Protein AF-A0A421BBK2-F1 (afdb_monomer_lite)

Radius of gyration: 27.44 Å; chains: 1; bounding box: 78×40×74 Å

pLDDT: mean 83.98, std 17.02, range [38.91, 98.69]

Foldseek 3Di:
DDPPDPVVVVVVVVVVVVVVVVVLVVVLVVCCVVPLVVQLVVVVVVVDDSVLSNVLSVVLSVVCSVCVVPDPDSNVSSNVSSVVVSVVVVVPDPDDDPDDDDPDPDDDPPVVVVVVPD

Secondary structure (DSSP, 8-state):
-----HHHHHHHHHHHHHHHHHHHHHHHHH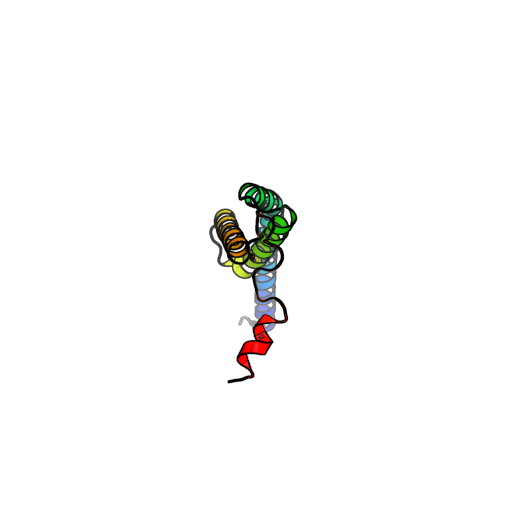HHHHHHHHHHHHHHHTT--HHHHHHHHHHHHHHHHHTGGG-S-HHHHHHHHHHHHHHHHHHTSPPPPSSPPPS--S--TTSSGGGS--

Organism: NCBI:txid585224

InterPro domains:
  IPR007627 RNA polymerase sigma-70 region 2 [PF04542] (49-90)
  IPR013325 RNA polymerase sigma factor, region 2 [SSF88946] (14-101)

Structure (mmCIF, N/CA/C/O backbone):
data_AF-A0A421BBK2-F1
#
_entry.id   AF-A0A421BBK2-F1
#
loop_
_atom_site.group_PDB
_atom_site.id
_atom_site.type_symbol
_atom_site.label_atom_id
_atom_site.label_alt_id
_atom_site.label_comp_id
_atom_site.label_asym_id
_atom_site.label_entity_id
_atom_site.label_seq_id
_atom_site.pdbx_PDB_ins_code
_atom_site.Cartn_x
_atom_site.Cartn_y
_atom_site.Cartn_z
_atom_site.occupancy
_atom_site.B_iso_or_equiv
_atom_site.auth_seq_id
_atom_site.auth_comp_id
_atom_site.auth_asym_id
_atom_site.auth_atom_id
_atom_site.pdbx_PDB_model_num
ATOM 1 N N . MET A 1 1 ? 25.654 -26.174 -43.857 1.00 38.91 1 MET A N 1
ATOM 2 C CA . MET A 1 1 ? 24.589 -26.999 -43.249 1.00 38.91 1 MET A CA 1
ATOM 3 C C . MET A 1 1 ? 24.681 -26.820 -41.734 1.00 38.91 1 MET A C 1
ATOM 5 O O . MET A 1 1 ? 25.487 -27.475 -41.091 1.00 38.91 1 MET A O 1
ATOM 9 N N . LEU A 1 2 ? 23.990 -25.811 -41.192 1.00 45.97 2 LEU A N 1
ATOM 10 C CA . LEU A 1 2 ? 24.036 -25.447 -39.770 1.00 45.97 2 LEU A CA 1
ATOM 11 C C . LEU A 1 2 ? 23.043 -26.342 -39.020 1.00 45.97 2 LEU A C 1
ATOM 13 O O . LEU A 1 2 ? 21.834 -26.200 -39.185 1.00 45.97 2 LEU A O 1
ATOM 17 N N . VAL A 1 3 ? 23.555 -27.299 -38.247 1.00 47.66 3 VAL A N 1
ATOM 18 C CA . VAL A 1 3 ? 22.741 -28.143 -37.366 1.00 47.66 3 VAL A CA 1
ATOM 19 C C . VAL A 1 3 ? 22.295 -27.279 -36.186 1.00 47.66 3 VAL A C 1
ATOM 21 O O . VAL A 1 3 ? 23.030 -27.094 -35.219 1.00 47.66 3 VAL A O 1
ATOM 24 N N . LEU A 1 4 ? 21.095 -26.706 -36.290 1.00 51.00 4 LEU A N 1
ATOM 25 C CA . LEU A 1 4 ? 20.360 -26.138 -35.162 1.00 51.00 4 LEU A CA 1
ATOM 26 C C . LEU A 1 4 ? 20.049 -27.279 -34.188 1.00 51.00 4 LEU A C 1
ATOM 28 O O . LEU A 1 4 ? 19.113 -28.052 -34.380 1.00 51.00 4 LEU A O 1
ATOM 32 N N . THR A 1 5 ? 20.867 -27.417 -33.149 1.00 52.31 5 THR A N 1
ATOM 33 C CA . THR A 1 5 ? 20.584 -28.319 -32.037 1.00 52.31 5 THR A CA 1
ATOM 34 C C . THR A 1 5 ? 19.353 -27.802 -31.297 1.00 52.31 5 THR A C 1
ATOM 36 O O . THR A 1 5 ? 19.350 -26.697 -30.753 1.00 52.31 5 THR A O 1
ATOM 39 N N . ALA A 1 6 ? 18.294 -28.613 -31.239 1.00 53.31 6 ALA A N 1
ATOM 40 C CA . ALA A 1 6 ? 17.063 -28.302 -30.507 1.00 53.31 6 ALA A CA 1
ATOM 41 C C . ALA A 1 6 ? 17.310 -27.923 -29.022 1.00 53.31 6 ALA A C 1
ATOM 43 O O . ALA A 1 6 ? 16.494 -27.234 -28.415 1.00 53.31 6 ALA A O 1
ATOM 44 N N . GLY A 1 7 ? 18.468 -28.292 -28.453 1.00 56.09 7 GLY A N 1
ATOM 45 C CA . GLY A 1 7 ? 18.902 -27.896 -27.107 1.00 56.09 7 GLY A CA 1
ATOM 46 C C . GLY A 1 7 ? 19.315 -26.424 -26.946 1.00 56.09 7 GLY A C 1
ATOM 47 O O . GLY A 1 7 ? 19.150 -25.873 -25.863 1.00 56.09 7 GLY A O 1
ATOM 48 N N . GLY A 1 8 ? 19.792 -25.744 -27.996 1.00 59.16 8 GLY A N 1
ATOM 49 C CA . GLY A 1 8 ? 20.243 -24.346 -27.893 1.00 59.16 8 GLY A CA 1
ATOM 50 C C . GLY A 1 8 ? 19.099 -23.340 -27.710 1.00 59.16 8 GLY A C 1
ATOM 51 O O . GLY A 1 8 ? 19.237 -22.343 -26.996 1.00 59.16 8 GLY A O 1
ATOM 52 N N . LEU A 1 9 ? 17.941 -23.620 -28.314 1.00 59.28 9 LEU A N 1
ATOM 53 C CA . LEU A 1 9 ? 16.765 -22.749 -28.250 1.00 59.28 9 LEU A CA 1
ATOM 54 C C . LEU A 1 9 ? 16.073 -22.817 -26.882 1.00 59.28 9 LEU A C 1
ATOM 56 O O . LEU A 1 9 ? 15.685 -21.779 -26.351 1.00 59.28 9 LEU A O 1
ATOM 60 N N . VAL A 1 10 ? 15.999 -24.002 -26.264 1.00 61.25 10 VAL A N 1
ATOM 61 C CA . VAL A 1 10 ? 15.416 -24.183 -24.920 1.00 61.25 10 VAL A CA 1
ATOM 62 C C . VAL A 1 10 ? 16.262 -23.479 -23.853 1.00 61.25 10 VAL A C 1
ATOM 64 O O . VAL A 1 10 ? 15.720 -22.771 -23.006 1.00 61.25 10 VAL A O 1
ATOM 67 N N . THR A 1 11 ? 17.594 -23.586 -23.914 1.00 69.38 11 THR A N 1
ATOM 68 C CA . THR A 1 11 ? 18.490 -22.892 -22.971 1.00 69.38 11 THR A CA 1
ATOM 69 C C . THR A 1 11 ? 18.460 -21.372 -23.149 1.00 69.38 11 THR A C 1
ATOM 71 O O . THR A 1 11 ? 18.511 -20.640 -22.159 1.00 69.38 11 THR A O 1
ATOM 74 N N . THR A 1 12 ? 18.339 -20.886 -24.387 1.00 71.56 12 THR A N 1
ATOM 75 C CA . THR A 1 12 ? 18.243 -19.446 -24.674 1.00 71.56 12 THR A CA 1
ATOM 76 C C . THR A 1 12 ? 16.906 -18.879 -24.207 1.00 71.56 12 THR A C 1
ATOM 78 O O . THR A 1 12 ? 16.888 -17.860 -23.520 1.00 71.56 12 THR A O 1
ATOM 81 N N . ALA A 1 13 ? 15.798 -19.574 -24.485 1.00 73.62 13 ALA A N 1
ATOM 82 C CA . ALA A 1 13 ? 14.479 -19.193 -23.996 1.00 73.62 13 ALA A CA 1
ATOM 83 C C . ALA A 1 13 ? 14.463 -19.141 -22.462 1.00 73.62 13 ALA A C 1
ATOM 85 O O . ALA A 1 13 ? 14.158 -18.094 -21.896 1.00 73.62 13 ALA A O 1
ATOM 86 N N . LEU A 1 14 ? 14.883 -20.212 -21.777 1.00 75.38 14 LEU A N 1
ATOM 87 C CA . LEU A 1 14 ? 14.940 -20.241 -20.312 1.00 75.38 14 LEU A CA 1
ATOM 88 C C . LEU A 1 14 ? 15.778 -19.087 -19.749 1.00 75.38 14 LEU A C 1
ATOM 90 O O . LEU A 1 14 ? 15.335 -18.405 -18.829 1.00 75.38 14 LEU A O 1
ATOM 94 N N . ARG A 1 15 ? 16.959 -18.815 -20.316 1.00 78.38 15 ARG A N 1
ATOM 95 C CA . ARG A 1 15 ? 17.824 -17.718 -19.859 1.00 78.38 15 ARG A CA 1
ATOM 96 C C . ARG A 1 15 ? 17.146 -16.351 -20.001 1.00 78.38 15 ARG A C 1
ATOM 98 O O . ARG A 1 15 ? 17.225 -15.556 -19.069 1.00 78.38 15 ARG A O 1
ATOM 105 N N . LEU A 1 16 ? 16.447 -16.097 -21.109 1.00 79.75 16 LEU A N 1
ATOM 106 C CA . LEU A 1 16 ? 15.700 -14.852 -21.326 1.00 79.75 16 LEU A CA 1
ATOM 107 C C . LEU A 1 16 ? 14.534 -14.700 -20.338 1.00 79.75 16 LEU A C 1
ATOM 109 O O . LEU A 1 16 ? 14.363 -13.626 -19.762 1.00 79.75 16 LEU A O 1
ATOM 113 N N . TRP A 1 17 ? 13.792 -15.778 -20.072 1.00 78.50 17 TRP A N 1
ATOM 114 C CA . TRP A 1 17 ? 12.723 -15.796 -19.065 1.00 78.50 17 TRP A CA 1
ATOM 115 C C . TRP A 1 17 ? 13.250 -15.515 -17.650 1.00 78.50 17 TRP A C 1
ATOM 117 O O . TRP A 1 17 ? 12.670 -14.711 -16.918 1.00 78.50 17 TRP A O 1
ATOM 127 N N . TRP A 1 18 ? 14.380 -16.121 -17.272 1.00 79.81 18 TRP A N 1
ATOM 128 C CA . TRP A 1 18 ? 15.036 -15.860 -15.987 1.00 79.81 18 TRP A CA 1
ATOM 129 C C . TRP A 1 18 ? 15.537 -14.422 -15.872 1.00 79.81 18 TRP A C 1
ATOM 131 O O . TRP A 1 18 ? 15.392 -13.810 -14.814 1.00 79.81 18 TRP A O 1
ATOM 141 N N . GLN A 1 19 ? 16.115 -13.878 -16.944 1.00 82.56 19 GLN A N 1
ATOM 142 C CA . GLN A 1 19 ? 16.603 -12.503 -16.974 1.00 82.56 19 GLN A CA 1
ATOM 143 C C . GLN A 1 19 ? 15.446 -11.518 -16.774 1.00 82.56 19 GLN A C 1
ATOM 145 O O . GLN A 1 19 ? 15.513 -10.680 -15.879 1.00 82.56 19 GLN A O 1
ATOM 150 N N . ALA A 1 20 ? 14.366 -11.676 -17.548 1.00 81.44 20 ALA A N 1
ATOM 151 C CA . ALA A 1 20 ? 13.185 -10.823 -17.466 1.00 81.44 20 ALA A CA 1
ATOM 152 C C . ALA A 1 20 ? 12.582 -10.841 -16.056 1.00 81.44 20 ALA A C 1
ATOM 154 O O . ALA A 1 20 ? 12.377 -9.782 -15.468 1.00 81.44 20 ALA A O 1
ATOM 155 N N . ARG A 1 21 ? 12.404 -12.032 -15.468 1.00 86.06 21 ARG A N 1
ATOM 156 C CA . ARG A 1 21 ? 11.892 -12.169 -14.099 1.00 86.06 21 ARG A CA 1
ATOM 157 C C . ARG A 1 21 ? 12.797 -11.498 -13.065 1.00 86.06 21 ARG A C 1
ATOM 159 O O . ARG A 1 21 ? 12.302 -10.766 -12.218 1.00 86.06 21 ARG A O 1
ATOM 166 N N . ARG A 1 22 ? 14.118 -11.686 -13.154 1.00 88.12 22 ARG A N 1
ATOM 167 C CA . ARG A 1 22 ? 15.074 -11.040 -12.235 1.00 88.12 22 ARG A CA 1
ATOM 168 C C . ARG A 1 22 ? 15.029 -9.519 -12.333 1.00 88.12 22 ARG A C 1
ATOM 170 O O . ARG A 1 22 ? 15.113 -8.847 -11.311 1.00 88.12 22 ARG A O 1
ATOM 177 N N . THR A 1 23 ? 14.883 -8.975 -13.539 1.00 88.56 23 THR A N 1
ATOM 178 C CA . THR A 1 23 ? 14.740 -7.528 -13.740 1.00 88.56 23 THR A CA 1
ATOM 179 C C . THR A 1 23 ? 13.419 -7.015 -13.161 1.00 88.56 23 THR A C 1
ATOM 181 O O . THR A 1 23 ? 13.410 -5.997 -12.469 1.00 88.56 23 THR A O 1
ATOM 184 N N . THR A 1 24 ? 12.311 -7.731 -13.372 1.00 89.44 24 THR A N 1
ATOM 185 C CA . THR A 1 24 ? 11.012 -7.440 -12.740 1.00 89.44 24 THR A CA 1
ATOM 186 C C . THR A 1 24 ? 11.132 -7.433 -11.212 1.00 89.44 24 THR A C 1
ATOM 188 O O . THR A 1 24 ? 10.731 -6.462 -10.576 1.00 89.44 24 THR A O 1
ATOM 191 N N . ASP A 1 25 ? 11.759 -8.452 -10.623 1.00 94.19 25 ASP A N 1
ATOM 192 C CA . ASP A 1 25 ? 11.928 -8.564 -9.170 1.00 94.19 25 ASP A CA 1
ATOM 193 C C . ASP A 1 25 ? 12.820 -7.450 -8.602 1.00 94.19 25 ASP A C 1
ATOM 195 O O . ASP A 1 25 ? 12.512 -6.876 -7.555 1.00 94.19 25 ASP A O 1
ATOM 199 N N . ALA A 1 26 ? 13.904 -7.096 -9.299 1.00 95.19 26 ALA A N 1
ATOM 200 C CA . ALA A 1 26 ? 14.803 -6.025 -8.881 1.00 95.19 26 ALA A CA 1
ATOM 201 C C . ALA A 1 26 ? 14.119 -4.649 -8.924 1.00 95.19 26 ALA A C 1
ATOM 203 O O . ALA A 1 26 ? 14.166 -3.912 -7.939 1.00 95.19 26 ALA A O 1
ATOM 204 N N . THR A 1 27 ? 13.434 -4.332 -10.028 1.00 96.12 27 THR A N 1
ATOM 205 C CA . THR A 1 27 ? 12.724 -3.048 -10.193 1.00 96.12 27 THR A CA 1
ATOM 206 C C . THR A 1 27 ? 11.587 -2.889 -9.186 1.00 96.12 27 THR A C 1
ATOM 208 O O . THR A 1 27 ? 11.428 -1.819 -8.596 1.00 96.12 27 THR A O 1
ATOM 211 N N . PHE A 1 28 ? 10.832 -3.958 -8.915 1.00 97.19 28 PHE A N 1
ATOM 212 C CA . PHE A 1 28 ? 9.825 -3.943 -7.858 1.00 97.19 28 PHE A CA 1
ATOM 213 C C . PHE A 1 28 ? 10.458 -3.778 -6.470 1.00 97.19 28 PHE A C 1
ATOM 215 O O . PHE A 1 28 ? 9.966 -2.997 -5.659 1.00 97.19 28 PHE A O 1
ATOM 222 N N . THR A 1 29 ? 11.559 -4.484 -6.187 1.00 98.12 29 THR A N 1
ATOM 223 C CA . THR A 1 29 ? 12.250 -4.412 -4.888 1.00 98.12 29 THR A CA 1
ATOM 224 C C . THR A 1 29 ? 12.723 -2.993 -4.578 1.00 98.12 29 THR A C 1
ATOM 226 O O . THR A 1 29 ? 12.567 -2.523 -3.448 1.00 98.12 29 THR A O 1
ATOM 229 N N . GLU A 1 30 ? 13.280 -2.296 -5.568 1.00 97.94 30 GLU A N 1
ATOM 230 C CA . GLU A 1 30 ? 13.690 -0.896 -5.441 1.00 97.94 30 GLU A CA 1
ATOM 231 C C . GLU A 1 30 ? 12.487 0.004 -5.129 1.00 97.94 30 GLU A C 1
ATOM 233 O O . GLU A 1 30 ? 12.490 0.733 -4.131 1.00 97.94 30 GLU A O 1
ATOM 238 N N . PHE A 1 31 ? 11.415 -0.126 -5.915 1.00 98.19 31 PHE A N 1
ATOM 239 C CA . PHE A 1 31 ? 10.175 0.615 -5.700 1.00 98.19 31 PHE A CA 1
ATOM 240 C C . PHE A 1 31 ? 9.579 0.365 -4.308 1.00 98.19 31 PHE A C 1
ATOM 242 O O . PHE A 1 31 ? 9.199 1.319 -3.626 1.00 98.19 31 PHE A O 1
ATOM 249 N N . TYR A 1 32 ? 9.518 -0.895 -3.870 1.00 98.25 32 TYR A N 1
ATOM 250 C CA . TYR A 1 32 ? 8.978 -1.294 -2.573 1.00 98.25 32 TYR A CA 1
ATOM 251 C C . TYR A 1 32 ? 9.731 -0.611 -1.431 1.00 98.25 32 TYR A C 1
ATOM 253 O O . TYR A 1 32 ? 9.116 0.037 -0.581 1.00 98.25 32 TYR A O 1
ATOM 261 N N . ARG A 1 33 ? 11.069 -0.694 -1.438 1.00 98.06 33 ARG A N 1
ATOM 262 C CA . ARG A 1 33 ? 11.917 -0.095 -0.395 1.00 98.06 33 ARG A CA 1
ATOM 263 C C . ARG A 1 33 ? 11.758 1.420 -0.334 1.00 98.06 33 ARG A C 1
ATOM 265 O O . ARG A 1 33 ? 11.704 1.971 0.764 1.00 98.06 33 ARG A O 1
ATOM 272 N N . ALA A 1 34 ? 11.648 2.072 -1.490 1.00 98.31 34 ALA A N 1
ATOM 273 C CA . ALA A 1 34 ? 11.445 3.513 -1.573 1.00 98.31 34 ALA A CA 1
ATOM 274 C C . ALA A 1 34 ? 10.028 3.942 -1.154 1.00 98.31 34 ALA A C 1
ATOM 276 O O . ALA A 1 34 ? 9.853 5.020 -0.590 1.00 98.31 34 ALA A O 1
ATOM 277 N N . SER A 1 35 ? 9.011 3.115 -1.416 1.00 98.06 35 SER A N 1
ATOM 278 C CA . SER A 1 35 ? 7.609 3.549 -1.374 1.00 98.06 35 SER A CA 1
ATOM 279 C C . SER A 1 35 ? 6.818 3.063 -0.166 1.00 98.06 35 SER A C 1
ATOM 281 O O . SER A 1 35 ? 5.830 3.711 0.172 1.00 98.06 35 SER A O 1
ATOM 283 N N . ILE A 1 36 ? 7.213 1.975 0.506 1.00 98.19 36 ILE A N 1
ATOM 284 C CA . ILE A 1 36 ? 6.396 1.392 1.583 1.00 98.19 36 ILE A CA 1
ATOM 285 C C . ILE A 1 36 ? 6.203 2.361 2.758 1.00 98.19 36 ILE A C 1
ATOM 287 O O . ILE A 1 36 ? 5.070 2.633 3.145 1.00 98.19 36 ILE A O 1
ATOM 291 N N . LYS A 1 37 ? 7.279 2.968 3.278 1.00 98.31 37 LYS A N 1
ATOM 292 C CA . LYS A 1 37 ? 7.182 3.908 4.409 1.00 98.31 37 LYS A CA 1
ATOM 293 C C . LYS A 1 37 ? 6.414 5.188 4.042 1.00 98.31 37 LYS A C 1
ATOM 295 O O . LYS A 1 37 ? 5.519 5.558 4.801 1.00 98.31 37 LYS A O 1
ATOM 300 N N . PRO A 1 38 ? 6.680 5.848 2.892 1.00 98.56 38 PRO A N 1
ATOM 301 C CA . PRO A 1 38 ? 5.864 6.980 2.455 1.00 98.56 38 PRO A CA 1
ATOM 302 C C . PRO A 1 38 ? 4.392 6.630 2.228 1.00 98.56 38 PRO A C 1
ATOM 304 O O . PRO A 1 38 ? 3.531 7.465 2.487 1.00 98.56 38 PRO A O 1
ATOM 307 N N . LEU A 1 39 ? 4.091 5.417 1.749 1.00 98.62 39 LEU A N 1
ATOM 308 C CA . LEU A 1 39 ? 2.713 4.972 1.563 1.00 98.62 39 LEU A CA 1
ATOM 309 C C . LEU A 1 39 ? 2.006 4.826 2.912 1.00 98.62 39 LEU A C 1
ATOM 311 O O . LEU A 1 39 ? 0.932 5.389 3.071 1.00 98.62 39 LEU A O 1
ATOM 315 N N . VAL A 1 40 ? 2.627 4.173 3.898 1.00 98.69 40 VAL A N 1
ATOM 316 C CA . VAL A 1 40 ? 2.077 4.075 5.263 1.00 98.69 40 VAL A CA 1
ATOM 317 C C . VAL A 1 40 ? 1.820 5.465 5.851 1.00 98.69 40 VAL A C 1
ATOM 319 O O . VAL A 1 40 ? 0.716 5.738 6.313 1.00 98.69 40 VAL A O 1
ATOM 322 N N . ALA A 1 41 ? 2.792 6.379 5.764 1.00 98.62 41 ALA A N 1
ATOM 323 C CA . ALA A 1 41 ? 2.624 7.752 6.247 1.00 98.62 41 ALA A CA 1
ATOM 324 C C . ALA A 1 41 ? 1.464 8.481 5.544 1.00 98.62 41 ALA A C 1
ATOM 326 O O . ALA A 1 41 ? 0.669 9.157 6.191 1.00 98.62 41 ALA A O 1
ATOM 327 N N . PHE A 1 42 ? 1.327 8.305 4.228 1.00 98.38 42 PHE A N 1
ATOM 328 C CA . PHE A 1 42 ? 0.215 8.857 3.457 1.00 98.38 42 PHE A CA 1
ATOM 329 C C . PHE A 1 42 ? -1.150 8.322 3.924 1.00 98.38 42 PHE A C 1
ATOM 331 O O . PHE A 1 42 ? -2.098 9.097 4.008 1.00 98.38 42 PHE A O 1
ATOM 338 N N . LEU A 1 43 ? -1.259 7.039 4.275 1.00 98.19 43 LEU A N 1
ATOM 339 C CA . LEU A 1 43 ? -2.508 6.454 4.782 1.00 98.19 43 LEU A CA 1
ATOM 340 C C . LEU A 1 43 ? -2.829 6.919 6.210 1.00 98.19 43 LEU A C 1
ATOM 342 O O . LEU A 1 43 ? -3.993 7.158 6.529 1.00 98.19 43 LEU A O 1
ATOM 346 N N . ILE A 1 44 ? -1.808 7.139 7.043 1.00 98.31 44 ILE A N 1
ATOM 347 C CA . ILE A 1 44 ? -1.983 7.761 8.365 1.00 98.31 44 ILE A CA 1
ATOM 348 C C . ILE A 1 44 ? -2.538 9.182 8.217 1.00 98.31 44 ILE A C 1
ATOM 350 O O . ILE A 1 44 ? -3.468 9.551 8.927 1.00 98.31 44 ILE A O 1
ATOM 354 N N . LEU A 1 45 ? -2.049 9.962 7.245 1.00 97.81 45 LEU A N 1
ATOM 355 C CA . LEU A 1 45 ? -2.601 11.292 6.945 1.00 97.81 45 LEU A CA 1
ATOM 356 C C . LEU A 1 45 ? -4.062 11.241 6.473 1.00 97.81 45 LEU A C 1
ATOM 358 O O . LEU A 1 45 ? -4.797 12.207 6.655 1.00 97.81 45 LEU A O 1
ATOM 362 N N . GLN A 1 46 ? -4.509 10.121 5.901 1.00 95.81 46 GLN A N 1
ATOM 363 C CA . GLN A 1 46 ? -5.920 9.896 5.573 1.00 95.81 46 GLN A CA 1
ATOM 364 C C . GLN A 1 46 ? -6.762 9.506 6.798 1.00 95.81 46 GLN A C 1
ATOM 366 O O . GLN A 1 46 ? -7.987 9.428 6.688 1.00 95.81 46 GLN A O 1
ATOM 371 N N . GLY A 1 47 ? -6.130 9.298 7.958 1.00 94.06 47 GLY A N 1
ATOM 372 C CA . GLY A 1 47 ? -6.730 8.974 9.252 1.00 94.06 47 GLY A CA 1
ATOM 373 C C . GLY A 1 47 ? -6.843 7.474 9.537 1.00 94.06 47 GLY A C 1
ATOM 374 O O . GLY A 1 47 ? -7.724 7.083 10.299 1.00 94.06 47 GLY A O 1
ATOM 375 N N . ALA A 1 48 ? -6.051 6.629 8.875 1.00 96.06 48 ALA A N 1
ATOM 376 C CA . ALA A 1 48 ? -5.877 5.245 9.307 1.00 96.06 48 ALA A CA 1
ATOM 377 C C . ALA A 1 48 ? -4.950 5.200 10.533 1.00 96.06 48 ALA A C 1
ATOM 379 O O . ALA A 1 48 ? -4.021 6.005 10.650 1.00 96.06 48 ALA A O 1
ATOM 380 N N . 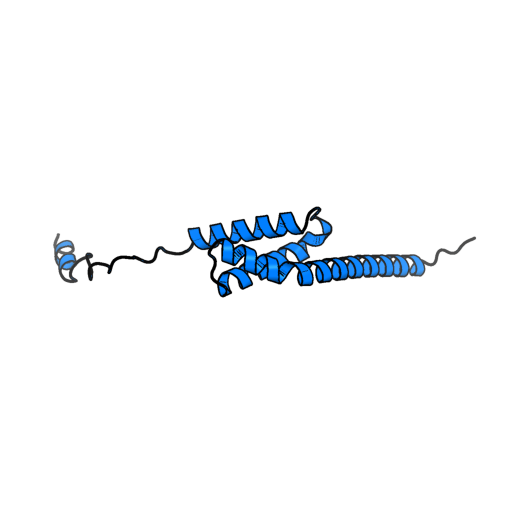THR A 1 49 ? -5.166 4.246 11.434 1.00 96.19 49 THR A N 1
ATOM 381 C CA . THR A 1 49 ? -4.182 3.939 12.480 1.00 96.19 49 THR A CA 1
ATOM 382 C C . THR A 1 49 ? -2.898 3.385 11.855 1.00 96.19 49 THR A C 1
ATOM 384 O O . THR A 1 49 ? -2.890 2.941 10.708 1.00 96.19 49 THR A O 1
ATOM 387 N N . LEU A 1 50 ? -1.789 3.379 12.603 1.00 97.50 50 LEU A N 1
ATOM 388 C CA . LEU A 1 50 ? -0.527 2.813 12.109 1.00 97.50 50 LEU A CA 1
ATOM 389 C C . LEU A 1 50 ? -0.674 1.340 11.690 1.00 97.50 50 LEU A C 1
ATOM 391 O O . LEU A 1 50 ? -0.112 0.953 10.669 1.00 97.50 50 LEU A O 1
ATOM 395 N N . ALA A 1 51 ? -1.420 0.545 12.462 1.00 96.88 51 ALA A N 1
ATOM 396 C CA . ALA A 1 51 ? -1.647 -0.868 12.168 1.00 96.88 51 ALA A CA 1
ATOM 397 C C . ALA A 1 51 ? -2.437 -1.042 10.861 1.00 96.88 51 ALA A C 1
ATOM 399 O O . ALA A 1 51 ? -1.942 -1.671 9.930 1.00 96.88 51 ALA A O 1
ATOM 400 N N . GLU A 1 52 ? -3.591 -0.377 10.736 1.00 96.25 52 GLU A N 1
ATOM 401 C CA . GLU A 1 52 ? -4.406 -0.413 9.511 1.00 96.25 52 GLU A CA 1
ATOM 402 C C . GLU A 1 52 ? -3.623 0.098 8.292 1.00 96.25 52 GLU A C 1
ATOM 404 O O . GLU A 1 52 ? -3.688 -0.477 7.208 1.00 96.25 52 GLU A O 1
ATOM 409 N N . ALA A 1 53 ? -2.856 1.180 8.458 1.00 98.12 53 ALA A N 1
ATOM 410 C CA . ALA A 1 53 ? -2.039 1.747 7.394 1.00 98.12 53 ALA A CA 1
ATOM 411 C C . ALA A 1 53 ? -0.937 0.782 6.934 1.00 98.12 53 ALA A C 1
ATOM 413 O O . ALA A 1 53 ? -0.684 0.683 5.733 1.00 98.12 53 ALA A O 1
ATOM 414 N N . ALA A 1 54 ? -0.277 0.088 7.865 1.00 98.31 54 ALA A N 1
ATOM 415 C CA . ALA A 1 54 ? 0.750 -0.898 7.550 1.00 98.31 54 ALA A CA 1
ATOM 416 C C . ALA A 1 54 ? 0.166 -2.085 6.774 1.00 98.31 54 ALA A C 1
ATOM 418 O O . ALA A 1 54 ? 0.702 -2.431 5.720 1.00 98.31 54 ALA A O 1
ATOM 419 N N . ASP A 1 55 ? -0.961 -2.629 7.234 1.00 98.19 55 ASP A N 1
ATOM 420 C CA . ASP A 1 55 ? -1.626 -3.766 6.593 1.00 98.19 55 ASP A CA 1
ATOM 421 C C . ASP A 1 55 ? -2.124 -3.400 5.188 1.00 98.19 55 ASP A C 1
ATOM 423 O O . ASP A 1 55 ? -1.774 -4.053 4.203 1.00 98.19 55 ASP A O 1
ATOM 427 N N . ILE A 1 56 ? -2.836 -2.274 5.048 1.00 98.38 56 ILE A N 1
ATOM 428 C CA . ILE A 1 56 ? -3.331 -1.799 3.747 1.00 98.38 56 ILE A CA 1
ATOM 429 C C . ILE A 1 56 ? -2.175 -1.517 2.776 1.00 98.38 56 ILE A C 1
ATOM 431 O O . ILE A 1 56 ? -2.276 -1.809 1.576 1.00 98.38 56 ILE A O 1
ATOM 435 N N . ALA A 1 57 ? -1.079 -0.924 3.258 1.00 98.50 57 ALA A N 1
ATOM 436 C CA . ALA A 1 57 ? 0.092 -0.674 2.428 1.00 98.50 57 ALA A CA 1
ATOM 437 C C . ALA A 1 57 ? 0.735 -1.987 1.966 1.00 98.50 57 ALA A C 1
ATOM 439 O O . ALA A 1 57 ? 1.086 -2.103 0.789 1.00 98.50 57 ALA A O 1
ATOM 440 N N . GLN A 1 58 ? 0.849 -2.976 2.854 1.00 98.25 58 GLN A N 1
ATOM 441 C CA . GLN A 1 58 ? 1.412 -4.282 2.536 1.00 98.25 58 GLN A CA 1
ATOM 442 C C . GLN A 1 58 ? 0.566 -5.019 1.490 1.00 98.25 58 GLN A C 1
ATOM 444 O O . GLN A 1 58 ? 1.103 -5.433 0.461 1.00 98.25 58 GLN A O 1
ATOM 449 N N . ASP A 1 59 ? -0.752 -5.088 1.681 1.00 98.44 59 ASP A N 1
ATOM 450 C CA . ASP A 1 59 ? -1.687 -5.691 0.722 1.00 98.44 59 ASP A CA 1
ATOM 451 C C . ASP A 1 59 ? -1.627 -5.001 -0.644 1.00 98.44 59 ASP A C 1
ATOM 453 O O . ASP A 1 59 ? -1.616 -5.645 -1.700 1.00 98.44 59 ASP A O 1
ATOM 457 N N . THR A 1 60 ? -1.517 -3.670 -0.642 1.00 98.56 60 THR A N 1
ATOM 458 C CA . THR A 1 60 ? -1.348 -2.890 -1.871 1.00 98.56 60 THR A CA 1
ATOM 459 C C . THR A 1 60 ? -0.047 -3.252 -2.587 1.00 98.56 60 THR A C 1
ATOM 461 O O . THR A 1 60 ? -0.045 -3.379 -3.813 1.00 98.56 60 THR A O 1
ATOM 464 N N . MET A 1 61 ? 1.057 -3.439 -1.858 1.00 98.38 61 MET A N 1
ATOM 465 C CA . MET A 1 61 ? 2.342 -3.829 -2.446 1.00 98.38 61 MET A CA 1
ATOM 466 C C . MET A 1 61 ? 2.330 -5.263 -2.982 1.00 98.38 61 MET A C 1
ATOM 468 O O . MET A 1 61 ? 2.883 -5.503 -4.055 1.00 98.38 61 MET A O 1
ATOM 472 N N . ILE A 1 62 ? 1.662 -6.196 -2.298 1.00 98.25 62 ILE A N 1
ATOM 473 C CA . ILE A 1 62 ? 1.445 -7.566 -2.788 1.00 98.25 62 ILE A CA 1
ATOM 474 C C . ILE A 1 62 ? 0.666 -7.522 -4.108 1.00 98.25 62 ILE A C 1
ATOM 476 O O . ILE A 1 62 ? 1.074 -8.119 -5.106 1.00 98.25 62 ILE A O 1
ATOM 480 N N . SER A 1 63 ? -0.417 -6.742 -4.154 1.00 98.00 63 SER A N 1
ATOM 481 C CA . SER A 1 63 ? -1.211 -6.560 -5.370 1.00 98.00 63 SER A CA 1
ATOM 482 C C . SER A 1 63 ? -0.400 -5.917 -6.501 1.00 98.00 63 SER A C 1
ATOM 484 O O . SER A 1 63 ? -0.470 -6.373 -7.646 1.00 98.00 63 SER A O 1
AT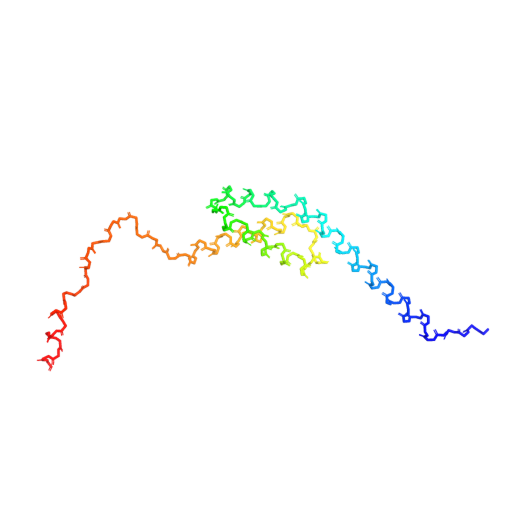OM 486 N N . ALA A 1 64 ? 0.421 -4.908 -6.189 1.00 98.06 64 ALA A N 1
ATOM 487 C CA . ALA A 1 64 ? 1.328 -4.290 -7.151 1.00 98.06 64 ALA A CA 1
ATOM 488 C C . ALA A 1 64 ? 2.347 -5.291 -7.706 1.00 98.06 64 ALA A C 1
ATOM 490 O O . ALA A 1 64 ? 2.584 -5.278 -8.910 1.00 98.06 64 ALA A O 1
ATOM 491 N N . TYR A 1 65 ? 2.914 -6.173 -6.877 1.00 97.06 65 TYR A N 1
ATOM 492 C CA . TYR A 1 65 ? 3.860 -7.192 -7.336 1.00 97.06 65 TYR A CA 1
ATOM 493 C C . TYR A 1 65 ? 3.214 -8.152 -8.342 1.00 97.06 65 TYR A C 1
ATOM 495 O O . TYR A 1 65 ? 3.761 -8.379 -9.421 1.00 97.06 65 TYR A O 1
ATOM 503 N N . HIS A 1 66 ? 2.006 -8.646 -8.044 1.00 95.75 66 HIS A N 1
ATOM 504 C CA . HIS A 1 66 ? 1.270 -9.536 -8.950 1.00 95.75 66 HIS A CA 1
ATOM 505 C C . HIS A 1 66 ? 0.986 -8.904 -10.319 1.00 95.75 66 HIS A C 1
ATOM 507 O O . HIS A 1 66 ? 1.022 -9.592 -11.339 1.00 95.75 66 HIS A O 1
ATOM 513 N N . HIS A 1 67 ? 0.748 -7.594 -10.352 1.00 95.50 67 HIS A N 1
ATOM 514 C CA . HIS A 1 67 ? 0.391 -6.861 -11.566 1.00 95.50 67 HIS A CA 1
ATOM 515 C C . HIS A 1 67 ? 1.541 -6.008 -12.113 1.00 95.50 67 HIS A C 1
ATOM 517 O O . HIS A 1 67 ? 1.308 -5.196 -13.007 1.00 95.50 67 HIS A O 1
ATOM 523 N N . TRP A 1 68 ? 2.773 -6.181 -11.617 1.00 96.38 68 TRP A N 1
ATOM 524 C CA . TRP A 1 68 ? 3.872 -5.229 -11.827 1.00 96.38 68 TRP A CA 1
ATOM 525 C C . TRP A 1 68 ? 4.123 -4.912 -13.301 1.00 96.38 68 TRP A C 1
ATOM 527 O O . TRP A 1 68 ? 4.248 -3.754 -13.686 1.00 96.38 68 TRP A O 1
ATOM 537 N N . HIS A 1 69 ? 4.084 -5.941 -14.146 1.00 93.44 69 HIS A N 1
ATOM 538 C CA . HIS A 1 69 ? 4.287 -5.836 -15.591 1.00 93.44 69 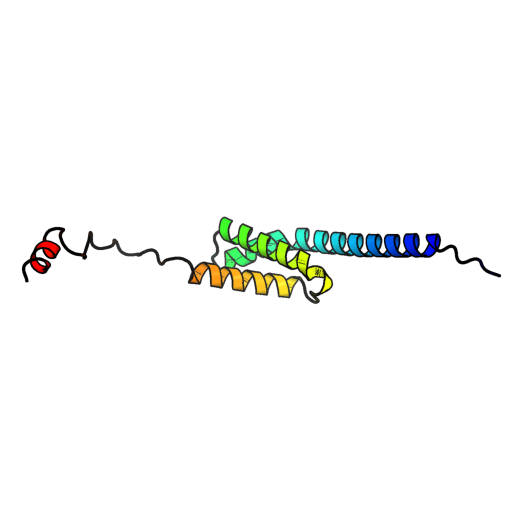HIS A CA 1
ATOM 539 C C . HIS A 1 69 ? 3.198 -5.038 -16.336 1.00 93.44 69 HIS A C 1
ATOM 541 O O . HIS A 1 69 ? 3.409 -4.642 -17.477 1.00 93.44 69 HIS A O 1
ATOM 547 N N . THR A 1 70 ? 2.043 -4.796 -15.711 1.00 95.31 70 THR A N 1
ATOM 548 C CA . THR A 1 70 ? 0.914 -4.050 -16.298 1.00 95.31 70 THR A CA 1
ATOM 549 C C . THR A 1 70 ? 0.816 -2.606 -15.799 1.00 95.31 70 THR A C 1
ATOM 551 O O . THR A 1 70 ? 0.070 -1.802 -16.358 1.00 95.31 70 THR A O 1
ATOM 554 N N . ILE A 1 71 ? 1.550 -2.250 -14.740 1.00 97.19 71 ILE A N 1
ATOM 555 C CA . ILE A 1 71 ? 1.425 -0.948 -14.087 1.00 97.19 71 ILE A CA 1
ATOM 556 C C . ILE A 1 71 ? 2.399 0.047 -14.726 1.00 97.19 71 ILE A C 1
ATOM 558 O O . ILE A 1 71 ? 3.594 0.030 -14.453 1.00 97.19 71 ILE A O 1
ATOM 562 N N . ALA A 1 72 ? 1.873 0.984 -15.517 1.00 96.31 72 ALA A N 1
ATOM 563 C CA . ALA A 1 72 ? 2.680 2.045 -16.131 1.00 96.31 72 ALA A CA 1
ATOM 564 C C . ALA A 1 72 ? 3.153 3.120 -15.129 1.00 96.31 72 ALA A C 1
ATOM 566 O O . ALA A 1 72 ? 4.229 3.695 -15.282 1.00 96.31 72 ALA A O 1
ATOM 567 N N . HIS A 1 73 ? 2.354 3.404 -14.091 1.00 97.69 73 HIS A N 1
ATOM 568 C CA . HIS A 1 73 ? 2.638 4.457 -13.106 1.00 97.69 73 HIS A CA 1
ATOM 569 C C . HIS A 1 73 ? 2.525 3.935 -11.661 1.00 97.69 73 HIS A C 1
ATOM 571 O O . HIS A 1 73 ? 1.509 4.185 -11.001 1.00 97.69 73 HIS A O 1
ATOM 577 N N . PRO A 1 74 ? 3.560 3.243 -11.141 1.00 97.50 74 PRO A N 1
ATOM 578 C CA . PRO A 1 74 ? 3.520 2.566 -9.842 1.00 97.50 74 PRO A CA 1
ATOM 579 C C . PRO A 1 74 ? 3.087 3.445 -8.669 1.00 97.50 74 PRO A C 1
ATOM 581 O O . PRO A 1 74 ? 2.172 3.081 -7.937 1.00 97.50 74 PRO A O 1
ATOM 584 N N . HIS A 1 75 ? 3.661 4.642 -8.524 1.00 97.88 75 HIS A N 1
ATOM 585 C CA . HIS A 1 75 ? 3.329 5.545 -7.415 1.00 97.88 75 HIS A CA 1
ATOM 586 C C . HIS A 1 75 ? 1.872 6.026 -7.425 1.00 97.88 75 HIS A C 1
ATOM 588 O O . HIS A 1 75 ? 1.248 6.160 -6.373 1.00 97.88 75 HIS A O 1
ATOM 594 N N . ALA A 1 76 ? 1.330 6.340 -8.603 1.00 98.06 76 ALA A N 1
ATOM 595 C CA . ALA A 1 76 ? -0.054 6.791 -8.726 1.00 98.06 76 ALA A CA 1
ATOM 596 C C . ALA A 1 76 ? -1.026 5.626 -8.509 1.00 98.06 76 ALA A C 1
ATOM 598 O O . ALA A 1 76 ? -2.065 5.787 -7.865 1.00 98.06 76 ALA A O 1
ATOM 599 N N . TRP A 1 77 ? -0.667 4.448 -9.023 1.00 98.50 77 TRP A N 1
ATOM 600 C CA . TRP A 1 77 ? -1.451 3.233 -8.876 1.00 98.50 77 TRP A CA 1
ATOM 601 C C . TRP A 1 77 ? -1.551 2.806 -7.408 1.00 98.50 77 TRP A C 1
ATOM 603 O O . TRP A 1 77 ? -2.665 2.650 -6.908 1.00 98.50 77 TRP A O 1
ATOM 613 N N . THR A 1 78 ? -0.430 2.717 -6.683 1.00 98.44 78 THR A N 1
ATOM 614 C CA . THR A 1 78 ? -0.432 2.279 -5.275 1.00 98.44 78 THR A CA 1
ATOM 615 C C . THR A 1 78 ? -1.207 3.234 -4.379 1.00 98.44 78 THR A C 1
ATOM 617 O O . THR A 1 78 ? -2.059 2.787 -3.617 1.00 98.44 78 THR A O 1
ATOM 620 N N . ARG A 1 79 ? -1.014 4.553 -4.517 1.00 98.12 79 ARG A N 1
ATOM 621 C CA . ARG A 1 79 ? -1.790 5.544 -3.747 1.00 98.12 79 ARG A CA 1
ATOM 622 C C . ARG A 1 79 ? -3.290 5.428 -4.003 1.00 98.12 79 ARG A C 1
ATOM 624 O O . ARG A 1 79 ? -4.079 5.498 -3.061 1.00 98.12 79 ARG A O 1
ATOM 631 N N . ARG A 1 80 ? -3.696 5.229 -5.261 1.00 98.38 80 ARG A N 1
ATOM 632 C CA . ARG A 1 80 ? -5.109 5.069 -5.636 1.00 98.38 80 ARG A CA 1
ATOM 633 C C . ARG A 1 80 ? -5.710 3.801 -5.034 1.00 98.38 80 ARG A C 1
ATOM 635 O O . ARG A 1 80 ? -6.814 3.854 -4.496 1.00 98.38 80 ARG A O 1
ATOM 642 N N . VAL A 1 81 ? -5.015 2.672 -5.151 1.00 98.25 81 VAL A N 1
ATOM 643 C CA . VAL A 1 81 ? -5.484 1.379 -4.634 1.00 98.25 81 VAL A CA 1
ATOM 644 C C . VAL A 1 81 ? -5.578 1.407 -3.110 1.00 98.25 81 VAL A C 1
ATOM 646 O O . VAL A 1 81 ? -6.635 1.074 -2.574 1.00 98.25 81 VAL A O 1
ATOM 649 N N . ALA A 1 82 ? -4.542 1.901 -2.433 1.00 98.25 82 ALA A N 1
ATOM 650 C CA . ALA A 1 82 ? -4.508 1.996 -0.979 1.00 98.25 82 ALA A CA 1
ATOM 651 C C . ALA A 1 82 ? -5.576 2.961 -0.431 1.00 98.25 82 ALA A C 1
ATOM 653 O O . ALA A 1 82 ? -6.300 2.607 0.493 1.00 98.25 82 ALA A O 1
ATOM 654 N N . SER A 1 83 ? -5.780 4.130 -1.058 1.00 97.38 83 SER A N 1
ATOM 655 C CA . SER A 1 83 ? -6.841 5.069 -0.639 1.00 97.38 83 SER A CA 1
ATOM 656 C C . SER A 1 83 ? -8.233 4.436 -0.726 1.00 97.38 83 SER A C 1
ATOM 658 O O . SER A 1 83 ? -9.069 4.610 0.157 1.00 97.38 83 SER A O 1
ATOM 660 N N . ARG A 1 84 ? -8.497 3.662 -1.788 1.00 97.25 84 ARG A N 1
ATOM 661 C CA . ARG A 1 84 ? -9.765 2.931 -1.933 1.00 97.25 84 ARG A CA 1
ATOM 662 C C . ARG A 1 84 ? -9.918 1.842 -0.876 1.00 97.25 84 ARG A C 1
ATOM 664 O O . ARG A 1 84 ? -11.036 1.597 -0.436 1.00 97.25 84 ARG A O 1
ATOM 671 N N . ALA A 1 85 ? -8.825 1.191 -0.489 1.00 96.94 85 ALA A N 1
ATOM 672 C CA . ALA A 1 85 ? -8.837 0.210 0.588 1.00 96.94 85 ALA A CA 1
ATOM 673 C C . ALA A 1 85 ? -9.166 0.862 1.939 1.00 96.94 85 ALA A C 1
ATOM 675 O O . ALA A 1 85 ? -10.032 0.343 2.631 1.00 96.94 85 ALA A O 1
ATOM 676 N N . VAL A 1 86 ? -8.601 2.036 2.251 1.00 95.31 86 VAL A N 1
ATOM 677 C CA . VAL A 1 86 ? -8.962 2.812 3.456 1.00 95.31 86 VAL A CA 1
ATOM 678 C C . VAL A 1 86 ? -10.453 3.150 3.476 1.00 95.31 86 VAL A C 1
ATOM 680 O O . VAL A 1 86 ? -11.120 2.943 4.486 1.00 95.31 86 VAL A O 1
ATOM 683 N N . ILE A 1 87 ? -11.008 3.623 2.355 1.00 94.12 87 ILE A N 1
ATOM 684 C CA . ILE A 1 87 ? -12.442 3.941 2.264 1.00 94.12 87 ILE A CA 1
ATOM 685 C C . ILE A 1 87 ? -13.295 2.691 2.511 1.00 94.12 87 ILE A C 1
ATOM 687 O O . ILE A 1 87 ? -14.219 2.739 3.316 1.00 94.12 87 ILE A O 1
ATOM 691 N N . ARG A 1 88 ? -12.977 1.564 1.859 1.00 92.94 88 ARG A N 1
ATOM 692 C CA . ARG A 1 88 ? -13.706 0.303 2.074 1.00 92.94 88 ARG A CA 1
ATOM 693 C C . ARG A 1 88 ? -13.612 -0.175 3.517 1.00 92.94 88 ARG A C 1
ATOM 695 O O . ARG A 1 88 ? -14.615 -0.610 4.063 1.00 92.94 88 ARG A O 1
ATOM 702 N N . HIS A 1 89 ? -12.427 -0.085 4.117 1.00 89.94 89 HIS A N 1
ATOM 703 C CA . HIS A 1 89 ? -12.211 -0.470 5.506 1.00 89.94 89 HIS A CA 1
ATOM 704 C C . HIS A 1 89 ? -13.133 0.316 6.439 1.00 89.94 89 HIS A C 1
ATOM 706 O O . HIS A 1 89 ? -13.806 -0.273 7.272 1.00 89.94 89 HIS A O 1
ATOM 712 N N . ARG A 1 90 ? -13.238 1.633 6.234 1.00 87.44 90 ARG A N 1
ATOM 713 C CA . ARG A 1 90 ? -14.115 2.507 7.025 1.00 87.44 90 ARG A CA 1
ATOM 714 C C . ARG A 1 90 ? -15.595 2.229 6.826 1.00 87.44 90 ARG A C 1
ATOM 716 O O . ARG A 1 90 ? -16.322 2.153 7.800 1.00 87.44 90 ARG A O 1
ATOM 723 N N . VAL A 1 91 ? -16.037 2.081 5.578 1.00 88.44 91 VAL A N 1
ATOM 724 C CA . VAL A 1 91 ? -17.456 1.833 5.271 1.00 88.44 91 VAL A CA 1
ATOM 725 C C . VAL A 1 91 ? -17.927 0.490 5.835 1.00 88.44 91 VAL A C 1
ATOM 727 O O . VAL A 1 91 ? -19.090 0.352 6.192 1.00 88.44 91 VAL A O 1
ATOM 730 N N . ASN A 1 92 ? -17.030 -0.493 5.928 1.00 87.94 92 ASN A N 1
ATOM 731 C CA . ASN A 1 92 ? -17.354 -1.821 6.442 1.00 87.94 92 ASN A CA 1
ATOM 732 C C . ASN A 1 92 ? -17.155 -1.962 7.959 1.00 87.94 92 ASN A C 1
ATOM 734 O O . ASN A 1 92 ? -17.462 -3.024 8.501 1.00 87.94 92 ASN A O 1
ATOM 738 N N . GLN A 1 93 ? -16.615 -0.949 8.644 1.00 80.25 93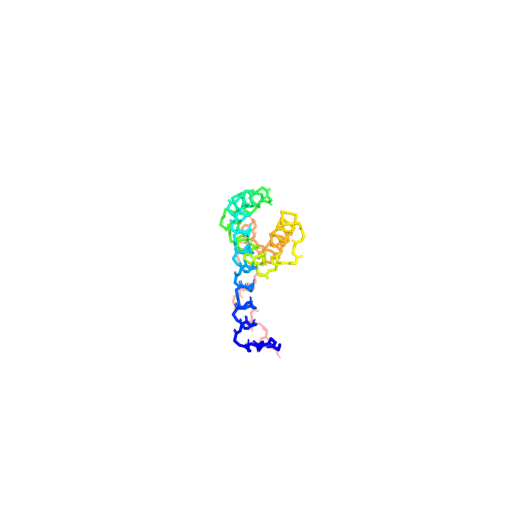 GLN A N 1
ATOM 739 C CA . GLN A 1 93 ? -16.505 -0.989 10.097 1.00 80.25 93 GLN A CA 1
ATOM 740 C C . GLN A 1 93 ? -17.881 -0.730 10.721 1.00 80.25 93 GLN A C 1
ATOM 742 O O . GLN A 1 93 ? -18.539 0.239 10.341 1.00 80.25 93 GLN A O 1
ATOM 747 N N . PRO A 1 94 ? -18.326 -1.567 11.676 1.00 77.12 94 PRO A N 1
ATOM 748 C CA . PRO A 1 94 ? -19.522 -1.261 12.442 1.00 77.12 94 PRO A CA 1
ATOM 749 C C . PRO A 1 94 ? -19.320 0.060 13.186 1.00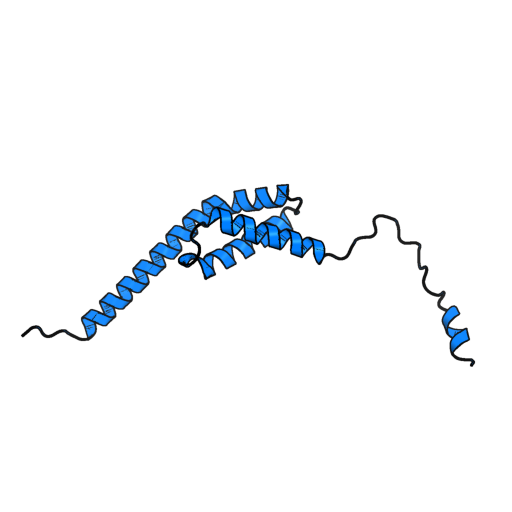 77.12 94 PRO A C 1
ATOM 751 O O . PRO A 1 94 ? -18.253 0.315 13.747 1.00 77.12 94 PRO A O 1
ATOM 754 N N . GLU A 1 95 ? -20.348 0.901 13.178 1.00 74.44 95 GLU A N 1
ATOM 755 C CA . GLU A 1 95 ? -20.332 2.159 13.915 1.00 74.44 95 GLU A CA 1
ATOM 756 C C . GLU A 1 95 ? -20.238 1.867 15.416 1.00 74.44 95 GLU A C 1
ATOM 758 O O . GLU A 1 95 ? -21.047 1.121 15.972 1.00 74.44 95 GLU A O 1
ATOM 763 N N . THR A 1 96 ? -19.246 2.455 16.083 1.00 72.62 96 THR A N 1
ATOM 764 C CA . THR A 1 96 ? -19.174 2.437 17.545 1.00 72.62 96 THR A CA 1
ATOM 765 C C . THR A 1 96 ? -20.074 3.553 18.075 1.00 72.62 96 THR A C 1
ATOM 767 O O . THR A 1 96 ? -19.829 4.713 17.735 1.00 72.62 96 THR A O 1
ATOM 770 N N . PRO A 1 97 ? -21.088 3.256 18.907 1.00 71.81 97 PRO A N 1
ATOM 771 C CA . PRO A 1 97 ? -21.920 4.287 19.517 1.00 71.81 97 PRO A CA 1
ATOM 772 C C . PRO A 1 97 ? -21.064 5.248 20.349 1.00 71.81 97 PRO A C 1
ATOM 774 O O . PRO A 1 97 ? -20.363 4.824 21.268 1.00 71.81 97 PRO A O 1
ATOM 777 N N . THR A 1 98 ? -21.098 6.537 20.010 1.00 76.75 98 THR A N 1
ATOM 778 C CA . THR A 1 98 ? -20.361 7.587 20.735 1.00 76.75 98 THR A CA 1
ATOM 779 C C . THR A 1 98 ? -21.012 7.904 22.079 1.00 76.75 98 THR A C 1
ATOM 781 O O . THR A 1 98 ? -20.323 8.229 23.045 1.00 76.75 98 THR A O 1
ATOM 784 N N . ASP A 1 99 ? -22.336 7.778 22.143 1.00 80.19 99 ASP A N 1
ATOM 785 C CA . ASP A 1 99 ? -23.096 7.917 23.376 1.00 80.19 99 ASP A CA 1
ATOM 786 C C . ASP A 1 99 ? -23.199 6.567 24.092 1.00 80.19 99 ASP A C 1
ATOM 788 O O . ASP A 1 99 ? -23.306 5.525 23.430 1.00 80.19 99 ASP A O 1
ATOM 792 N N . PRO A 1 100 ? -23.201 6.553 25.440 1.00 71.56 100 PRO A N 1
ATOM 793 C CA . PRO A 1 100 ? -23.513 5.344 26.179 1.00 71.56 100 PRO A CA 1
ATOM 794 C C . PRO A 1 100 ? -24.879 4.854 25.711 1.00 71.56 100 PRO A C 1
ATOM 796 O O . PRO A 1 100 ? -25.887 5.544 25.883 1.00 71.56 100 PRO A O 1
ATOM 799 N N . LEU A 1 101 ? -24.900 3.667 25.097 1.00 68.31 101 LEU A N 1
ATOM 800 C CA . LEU A 1 101 ? -26.153 3.038 24.716 1.00 68.31 101 LEU A CA 1
ATOM 801 C C . LEU A 1 101 ? -27.047 3.005 25.963 1.00 68.31 101 LEU A C 1
ATOM 803 O O . LEU A 1 101 ? -26.583 2.565 27.025 1.00 68.31 101 LEU A O 1
ATOM 807 N N . PRO A 1 102 ? -28.306 3.464 25.873 1.00 67.94 102 PRO A N 1
ATOM 808 C CA . PRO A 1 102 ? -29.244 3.268 26.960 1.00 67.94 102 PRO A CA 1
ATOM 809 C C . PRO A 1 102 ? -29.263 1.773 27.280 1.00 67.94 102 PRO A C 1
ATOM 811 O O . PRO A 1 102 ? -29.362 0.935 26.381 1.00 67.94 102 PRO A O 1
ATOM 814 N N . HIS A 1 103 ? -29.062 1.446 28.555 1.00 59.59 103 HIS A N 1
ATOM 815 C CA . HIS A 1 103 ? -28.940 0.075 29.038 1.00 59.59 103 HIS A CA 1
ATOM 816 C C . HIS A 1 103 ? -30.244 -0.653 28.702 1.00 59.59 103 HIS A C 1
ATOM 818 O O . HIS A 1 103 ? -31.241 -0.480 29.388 1.00 59.59 103 HIS A O 1
ATOM 824 N N . SER A 1 104 ? -30.232 -1.412 27.606 1.00 61.56 104 SER A N 1
ATOM 825 C CA . SER A 1 104 ? -31.358 -2.177 27.067 1.00 61.56 104 SER A CA 1
ATOM 826 C C . SER A 1 104 ? -32.665 -1.386 26.866 1.00 61.56 104 SER A C 1
ATOM 828 O O . SER A 1 104 ? -33.477 -1.245 27.776 1.00 61.56 104 SER A O 1
ATOM 830 N N . LEU A 1 105 ? -32.927 -0.950 25.628 1.00 59.88 105 LEU A N 1
ATOM 831 C CA . LEU A 1 105 ? -34.254 -0.475 25.187 1.00 59.88 105 LEU A CA 1
ATOM 832 C C . LEU A 1 105 ? -35.083 -1.550 24.462 1.00 59.88 105 LEU A C 1
ATOM 834 O O . LEU A 1 105 ? -36.156 -1.250 23.943 1.00 59.88 105 LEU A O 1
ATOM 838 N N . LEU A 1 106 ? -34.607 -2.796 24.419 1.00 55.19 106 LEU A N 1
ATOM 839 C CA . LEU A 1 106 ? -35.396 -3.932 23.946 1.00 55.19 106 LEU A CA 1
ATOM 840 C C . LEU A 1 106 ? -35.900 -4.740 25.144 1.00 55.19 106 LEU A C 1
ATOM 842 O O . LEU A 1 106 ? -35.133 -4.959 26.081 1.00 55.19 106 LEU A O 1
ATOM 846 N N . LEU A 1 107 ? -37.196 -5.084 25.064 1.00 56.47 107 LEU A N 1
ATOM 847 C CA . LEU A 1 107 ? -38.057 -5.866 25.962 1.00 56.47 107 LEU A CA 1
ATOM 848 C C . LEU A 1 107 ? -37.418 -6.256 27.300 1.00 56.47 107 LEU A C 1
ATOM 850 O O . LEU A 1 107 ? -36.463 -7.038 27.343 1.00 56.47 107 LEU A O 1
ATOM 854 N N . ARG A 1 108 ? -38.035 -5.844 28.419 1.00 59.03 108 ARG A N 1
ATOM 855 C CA . ARG A 1 108 ? -37.817 -6.607 29.657 1.00 59.03 108 ARG A CA 1
ATOM 856 C C . ARG A 1 108 ? -38.150 -8.056 29.325 1.00 59.03 108 ARG A C 1
ATOM 858 O O . ARG A 1 108 ? -39.125 -8.304 28.629 1.00 59.03 108 ARG A O 1
ATOM 865 N N . ALA A 1 109 ? -37.385 -9.009 29.842 1.00 58.47 109 ALA A N 1
ATOM 866 C CA . ALA A 1 109 ? -37.611 -10.434 29.590 1.00 58.47 109 ALA A CA 1
ATOM 867 C C . ALA A 1 109 ? -39.074 -10.905 29.815 1.00 58.47 109 ALA A C 1
ATOM 869 O O . ALA A 1 109 ? -39.449 -11.943 29.289 1.00 58.47 109 ALA A O 1
ATOM 870 N N . GLY A 1 110 ? -39.906 -10.136 30.535 1.00 60.16 110 GLY A N 1
ATOM 871 C CA . GLY A 1 110 ? -41.343 -10.384 30.715 1.00 60.16 110 GLY A CA 1
ATOM 872 C C . GLY A 1 110 ? -42.292 -9.813 29.645 1.00 60.16 110 GLY A C 1
ATOM 873 O O . GLY A 1 110 ? -43.468 -10.151 29.656 1.00 60.16 110 GLY A O 1
ATOM 874 N N . ASP A 1 111 ? -41.838 -8.985 28.700 1.00 60.84 111 ASP A N 1
ATOM 875 C CA . ASP A 1 111 ? -42.709 -8.400 27.660 1.00 60.84 111 ASP A CA 1
ATOM 876 C C . ASP A 1 111 ? -43.054 -9.413 26.542 1.00 60.84 111 ASP A C 1
ATOM 878 O O . ASP A 1 111 ? -43.934 -9.166 25.716 1.00 60.84 111 ASP A O 1
ATOM 882 N N . ILE A 1 112 ? -42.370 -10.565 26.514 1.00 59.91 112 ILE A N 1
ATOM 883 C CA . ILE A 1 112 ? -42.551 -11.648 25.532 1.00 59.91 112 ILE A CA 1
ATOM 884 C C . ILE A 1 112 ? -43.701 -12.585 25.951 1.00 59.91 112 ILE A C 1
ATOM 886 O O . ILE A 1 112 ? -44.426 -13.090 25.096 1.00 59.91 112 ILE A O 1
ATOM 890 N N . GLU A 1 113 ? -43.935 -12.747 27.261 1.00 61.75 113 GLU A N 1
ATOM 891 C CA . GLU A 1 113 ? -44.956 -13.651 27.824 1.00 61.75 113 GLU A CA 1
ATOM 892 C C . GLU A 1 113 ? -46.391 -13.268 27.413 1.00 61.75 113 GLU A C 1
ATOM 894 O O . GLU A 1 113 ? -47.267 -14.124 27.306 1.00 61.75 113 GLU A O 1
ATOM 899 N N . GLY A 1 114 ? -46.645 -11.989 27.111 1.00 60.72 114 GLY A N 1
ATOM 900 C CA . GLY A 1 114 ? -47.958 -11.514 26.661 1.00 60.72 114 GLY A CA 1
ATOM 901 C C . GLY A 1 114 ? -48.338 -11.912 25.227 1.00 60.72 114 GLY A C 1
ATOM 902 O O . GLY A 1 114 ? -49.507 -11.791 24.859 1.00 60.72 114 GLY A O 1
ATOM 903 N N . TRP A 1 115 ? -47.384 -12.376 24.413 1.00 58.59 115 TRP A N 1
ATOM 904 C CA . TRP A 1 115 ? -47.609 -12.714 23.001 1.00 58.59 115 TRP A CA 1
ATOM 905 C C . TRP A 1 115 ? -47.966 -14.186 22.766 1.00 58.59 115 TRP A C 1
ATOM 907 O O . TRP A 1 115 ? -48.543 -14.495 21.729 1.00 58.59 115 TRP A O 1
ATOM 917 N N . GLU A 1 116 ? -47.689 -15.074 23.725 1.00 60.53 116 GLU A N 1
ATOM 918 C CA . GLU A 1 116 ? -47.986 -16.515 23.626 1.00 60.53 116 GLU A CA 1
ATOM 919 C C . GLU A 1 116 ? -49.382 -16.898 24.162 1.00 60.53 116 GLU A C 1
ATOM 921 O O . GLU A 1 116 ? -49.807 -18.042 24.027 1.00 60.53 116 GLU A O 1
ATOM 926 N N . LEU A 1 117 ? -50.126 -15.947 24.743 1.00 59.59 117 LEU A N 1
ATOM 927 C CA . LEU A 1 117 ? -51.458 -16.168 25.331 1.00 59.59 117 LEU A CA 1
ATOM 928 C C . LEU A 1 117 ? -52.634 -15.734 24.428 1.00 59.59 117 LEU A C 1
ATOM 930 O O . LEU A 1 117 ? -53.736 -15.501 24.932 1.00 59.59 117 LEU A O 1
ATOM 934 N N . ARG A 1 118 ? -52.435 -15.614 23.111 1.00 47.41 118 ARG A N 1
ATOM 935 C CA . ARG A 1 118 ? -53.503 -15.313 22.141 1.00 47.41 118 ARG A CA 1
ATOM 936 C C . ARG A 1 118 ? -53.550 -16.357 21.034 1.00 47.41 118 ARG A C 1
ATOM 938 O O . ARG A 1 118 ? -54.685 -16.742 20.680 1.00 47.41 118 ARG A O 1
#

Sequence (118 aa):
MLVLTAGGLVTTALRLWWQARRTTDATFTEFYRASIKPLVAFLILQGATLAEAADIAQDTMISAYHHWHTIAHPHAWTRRVASRAVIRHRVNQPETPTDPLPHSLLLRAGDIEGWELR